Protein AF-A0A2T4YRT7-F1 (afdb_monomer_lite)

Structure (mmCIF, N/CA/C/O backbone):
data_AF-A0A2T4YRT7-F1
#
_entry.id   AF-A0A2T4YRT7-F1
#
loop_
_atom_site.group_PDB
_atom_site.id
_atom_site.type_symbol
_atom_site.label_atom_id
_atom_site.label_alt_id
_atom_site.label_comp_id
_atom_site.label_asym_id
_atom_site.label_entity_id
_atom_site.label_seq_id
_atom_site.pdbx_PDB_ins_code
_atom_site.Cartn_x
_atom_site.Cartn_y
_atom_site.Cartn_z
_atom_site.occupancy
_atom_site.B_iso_or_equiv
_atom_site.auth_seq_id
_atom_site.auth_comp_id
_atom_site.auth_asym_id
_atom_site.auth_atom_id
_atom_site.pdbx_PDB_model_num
ATOM 1 N N . MET A 1 1 ? -19.439 7.665 20.819 1.00 44.16 1 MET A N 1
ATOM 2 C CA . MET A 1 1 ? -18.857 8.219 19.574 1.00 44.16 1 MET A CA 1
ATOM 3 C C . MET A 1 1 ? -19.564 7.553 18.402 1.00 44.16 1 MET A C 1
ATOM 5 O O . MET A 1 1 ? -19.854 6.369 18.497 1.00 44.16 1 MET A O 1
ATOM 9 N N . ALA A 1 2 ? -19.994 8.344 17.419 1.00 42.53 2 ALA A N 1
ATOM 10 C CA . ALA A 1 2 ? -21.117 8.060 16.523 1.00 42.53 2 ALA A CA 1
ATOM 11 C C . ALA A 1 2 ? -21.044 6.717 15.767 1.00 42.53 2 ALA A C 1
ATOM 13 O O . ALA A 1 2 ? -19.995 6.316 15.272 1.00 42.53 2 ALA A O 1
ATOM 14 N N . ALA A 1 3 ? -22.204 6.069 15.621 1.00 51.78 3 ALA A N 1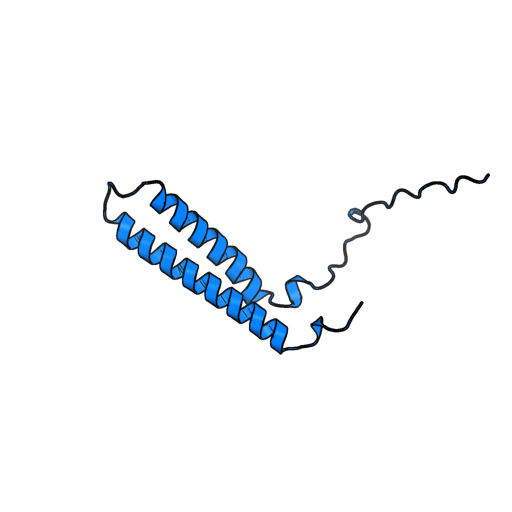
ATOM 15 C CA . ALA A 1 3 ? -22.435 4.786 14.949 1.00 51.78 3 ALA A CA 1
ATOM 16 C C . ALA A 1 3 ? -22.257 4.821 13.410 1.00 51.78 3 ALA A C 1
ATOM 18 O O . ALA A 1 3 ? -22.965 4.128 12.679 1.00 51.78 3 ALA A O 1
ATOM 19 N N . TRP A 1 4 ? -21.309 5.613 12.904 1.00 53.09 4 TRP A N 1
ATOM 20 C CA . TRP A 1 4 ? -20.976 5.722 11.477 1.00 53.09 4 TRP A CA 1
ATOM 21 C C . TRP A 1 4 ? -20.350 4.432 10.909 1.00 53.09 4 TRP A C 1
ATOM 23 O O . TRP A 1 4 ? -20.459 4.142 9.719 1.00 53.09 4 TRP A O 1
ATOM 33 N N . HIS A 1 5 ? -19.781 3.609 11.794 1.00 51.31 5 HIS A N 1
ATOM 34 C CA . HIS A 1 5 ? -19.138 2.325 11.513 1.00 51.31 5 HIS A CA 1
ATOM 35 C C . HIS A 1 5 ? -20.111 1.200 11.076 1.00 51.31 5 HIS A C 1
ATOM 37 O O . HIS A 1 5 ? -19.704 0.193 10.512 1.00 51.31 5 HIS A O 1
ATOM 43 N N . ARG A 1 6 ? -21.433 1.357 11.252 1.00 52.88 6 ARG A N 1
ATOM 44 C CA . ARG A 1 6 ? -22.404 0.274 10.975 1.00 52.88 6 ARG A CA 1
ATOM 45 C C . ARG A 1 6 ? -22.812 0.138 9.499 1.00 52.88 6 ARG A C 1
ATOM 47 O O . ARG A 1 6 ? -23.594 -0.746 9.147 1.00 52.88 6 ARG A O 1
ATOM 54 N N . SER A 1 7 ? -22.332 1.004 8.610 1.00 60.09 7 SER A N 1
ATOM 55 C CA . SER A 1 7 ? -22.741 0.946 7.207 1.00 60.09 7 SER A CA 1
ATOM 56 C C . SER A 1 7 ? -21.891 -0.076 6.445 1.00 60.09 7 SER A C 1
ATOM 58 O O . SER A 1 7 ? -20.733 0.162 6.124 1.00 60.09 7 SER A O 1
ATOM 60 N N . ARG A 1 8 ? -22.493 -1.214 6.073 1.00 62.12 8 ARG A N 1
ATOM 61 C CA . ARG A 1 8 ? -21.898 -2.211 5.151 1.00 62.12 8 ARG A CA 1
ATOM 62 C C . ARG A 1 8 ? -21.323 -1.586 3.865 1.00 62.12 8 ARG A C 1
ATOM 64 O O . ARG A 1 8 ? -20.457 -2.164 3.227 1.00 62.12 8 ARG A O 1
ATOM 71 N N . ARG A 1 9 ? -21.797 -0.389 3.498 1.00 65.56 9 ARG A N 1
ATOM 72 C CA . ARG A 1 9 ? -21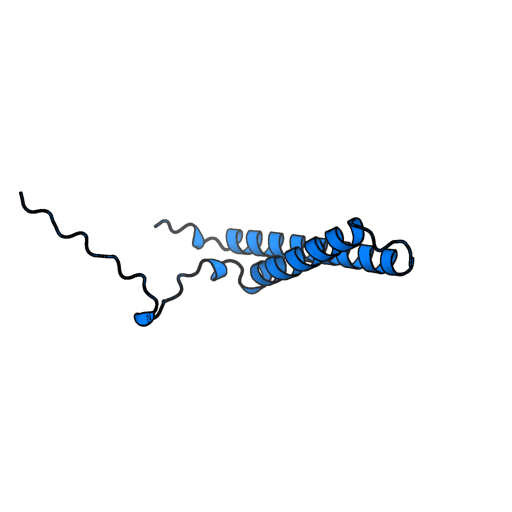.300 0.428 2.382 1.00 65.56 9 ARG A CA 1
ATOM 73 C C . ARG A 1 9 ? -19.897 0.994 2.626 1.00 65.56 9 ARG A C 1
ATOM 75 O O . ARG A 1 9 ? -19.114 1.033 1.686 1.00 65.56 9 ARG A O 1
ATOM 82 N N . ALA A 1 10 ? -19.570 1.399 3.855 1.00 67.25 10 ALA A N 1
ATOM 83 C CA . ALA A 1 10 ? -18.228 1.865 4.204 1.00 67.25 10 ALA A CA 1
ATOM 84 C C . ALA A 1 10 ? -17.206 0.718 4.157 1.00 67.25 10 ALA A C 1
ATOM 86 O O . ALA A 1 10 ? -16.105 0.911 3.651 1.00 67.25 10 ALA A O 1
ATOM 87 N N . ASP A 1 11 ? -17.593 -0.485 4.594 1.00 69.00 11 ASP A N 1
ATOM 88 C CA . ASP A 1 11 ? -16.763 -1.690 4.456 1.00 69.00 11 ASP A CA 1
ATOM 89 C C . ASP A 1 11 ? -16.529 -2.051 2.979 1.00 69.00 11 ASP A C 1
ATOM 91 O O . ASP A 1 11 ? -15.396 -2.284 2.562 1.00 69.00 11 ASP A O 1
ATOM 95 N N . LEU A 1 12 ? -17.580 -2.000 2.150 1.00 72.62 12 LEU A N 1
ATOM 96 C CA . LEU A 1 12 ? -17.466 -2.260 0.712 1.00 72.62 12 LEU A CA 1
ATOM 97 C C . LEU A 1 12 ? -16.576 -1.231 0.002 1.00 72.62 12 LEU A C 1
ATOM 99 O O . LEU A 1 12 ? -15.773 -1.603 -0.850 1.00 72.62 12 LEU A O 1
ATOM 103 N N . GLY A 1 13 ? -16.691 0.048 0.372 1.00 78.56 13 GLY A N 1
ATOM 104 C CA . GLY A 1 13 ? -15.828 1.112 -0.138 1.00 78.56 13 GLY A CA 1
ATOM 105 C C . GLY A 1 13 ? -14.363 0.888 0.234 1.00 78.56 13 GLY A C 1
ATOM 106 O O . GLY A 1 13 ? -13.492 0.997 -0.625 1.00 78.56 13 GLY A O 1
ATOM 107 N N . LEU A 1 14 ? -14.087 0.497 1.482 1.00 77.25 14 LEU A N 1
ATOM 108 C CA . LEU A 1 14 ? -12.723 0.239 1.943 1.00 77.25 14 LEU A CA 1
ATOM 109 C C . LEU A 1 14 ? -12.095 -0.965 1.229 1.00 77.25 14 LEU A C 1
ATOM 111 O O . LEU A 1 14 ? -10.954 -0.888 0.772 1.00 77.25 14 LEU A O 1
ATOM 115 N N . ARG A 1 15 ? -12.863 -2.046 1.053 1.00 79.88 15 ARG A N 1
ATOM 116 C CA . ARG A 1 15 ? -12.431 -3.229 0.294 1.00 79.88 15 ARG A CA 1
ATOM 117 C C . ARG A 1 15 ? -12.231 -2.918 -1.188 1.00 79.88 15 ARG A C 1
ATOM 119 O O . ARG A 1 15 ? -11.270 -3.402 -1.776 1.00 79.88 15 ARG A O 1
ATOM 126 N N . ALA A 1 16 ? -13.094 -2.096 -1.790 1.00 82.38 16 ALA A N 1
ATOM 127 C CA . ALA A 1 16 ? -12.954 -1.665 -3.181 1.00 82.38 16 ALA A CA 1
ATOM 128 C C . ALA A 1 16 ? -11.684 -0.826 -3.395 1.00 82.38 16 ALA A C 1
ATOM 130 O O . ALA A 1 16 ? -10.961 -1.050 -4.364 1.00 82.38 16 ALA A O 1
ATOM 131 N N . VAL A 1 17 ? -11.369 0.086 -2.470 1.00 82.06 17 VAL A N 1
ATOM 132 C CA . VAL A 1 17 ? -10.113 0.853 -2.500 1.00 82.06 17 VAL A CA 1
ATOM 133 C C . VAL A 1 17 ? -8.905 -0.064 -2.298 1.00 82.06 17 VAL A C 1
ATOM 135 O O . VAL A 1 17 ? -7.923 0.062 -3.026 1.00 82.06 17 VAL A O 1
ATOM 138 N N . GLY A 1 18 ? -8.988 -1.029 -1.377 1.00 81.38 18 GLY A N 1
ATOM 139 C CA . GLY A 1 18 ? -7.944 -2.039 -1.188 1.00 81.38 18 GLY A CA 1
ATOM 140 C C . GLY A 1 18 ? -7.698 -2.880 -2.448 1.00 81.38 18 GLY A C 1
ATOM 141 O O . GLY A 1 18 ? -6.550 -3.072 -2.843 1.00 81.38 18 GLY A O 1
ATOM 142 N N . LEU A 1 19 ? -8.764 -3.311 -3.134 1.00 82.75 19 LEU A N 1
ATOM 143 C CA . LEU A 1 19 ? -8.681 -4.023 -4.415 1.00 82.75 19 LEU A CA 1
ATOM 144 C C . LEU A 1 19 ? -8.055 -3.158 -5.515 1.00 82.75 19 LEU A C 1
ATOM 146 O O . LEU A 1 19 ? -7.217 -3.651 -6.266 1.00 82.75 19 LEU A O 1
ATOM 150 N N . LEU A 1 20 ? -8.415 -1.873 -5.589 1.00 84.06 20 LEU A N 1
ATOM 151 C CA . LEU A 1 20 ? -7.796 -0.907 -6.502 1.00 84.06 20 LEU A CA 1
ATOM 152 C C . LEU A 1 20 ? -6.292 -0.751 -6.234 1.00 84.06 20 LEU A C 1
ATOM 154 O O . LEU A 1 20 ? -5.506 -0.761 -7.182 1.00 84.06 20 LEU A O 1
ATOM 158 N N . LEU A 1 21 ? -5.881 -0.672 -4.964 1.00 78.31 21 LEU A N 1
ATOM 159 C CA . LEU A 1 21 ? -4.466 -0.633 -4.578 1.00 78.31 21 LEU A CA 1
ATOM 160 C C . LEU A 1 21 ? -3.731 -1.918 -4.983 1.00 78.31 21 LEU A C 1
ATOM 162 O O . LEU A 1 21 ? -2.640 -1.843 -5.548 1.00 78.31 21 LEU A O 1
ATOM 166 N N . CYS A 1 22 ? -4.334 -3.088 -4.751 1.00 78.31 22 CYS A N 1
ATOM 167 C CA . CYS A 1 22 ? -3.774 -4.369 -5.183 1.00 78.31 22 CYS A CA 1
ATOM 168 C C . CYS A 1 22 ? -3.656 -4.458 -6.713 1.00 78.31 22 CYS A C 1
ATOM 170 O O . CYS A 1 22 ? -2.641 -4.932 -7.222 1.00 78.31 22 CYS A O 1
ATOM 172 N N . ALA A 1 23 ? -4.648 -3.964 -7.458 1.00 83.25 23 ALA A N 1
ATOM 173 C CA . ALA A 1 23 ? -4.602 -3.919 -8.918 1.00 83.25 23 ALA A CA 1
ATOM 174 C C . ALA A 1 23 ? -3.489 -2.985 -9.422 1.00 83.25 23 ALA A C 1
ATOM 176 O O . ALA A 1 23 ? -2.728 -3.358 -10.314 1.00 83.25 23 ALA A O 1
ATOM 177 N N . MET A 1 24 ? -3.333 -1.802 -8.817 1.00 79.19 24 MET A N 1
ATOM 178 C CA . MET A 1 24 ? -2.219 -0.898 -9.125 1.00 79.19 24 MET A CA 1
ATOM 179 C C . MET A 1 24 ? -0.861 -1.529 -8.807 1.00 79.19 24 MET A C 1
ATOM 181 O O . MET A 1 24 ? 0.059 -1.423 -9.619 1.00 79.19 24 MET A O 1
ATOM 185 N N . ALA A 1 25 ? -0.738 -2.227 -7.676 1.00 79.56 25 ALA A N 1
ATOM 186 C CA . ALA A 1 25 ? 0.474 -2.956 -7.322 1.00 79.56 25 ALA A CA 1
ATOM 187 C C . ALA A 1 25 ? 0.797 -4.058 -8.340 1.00 79.56 25 ALA A C 1
ATOM 189 O O . ALA A 1 25 ? 1.939 -4.164 -8.784 1.00 79.56 25 ALA A O 1
ATOM 190 N N . TYR A 1 26 ? -0.206 -4.826 -8.770 1.00 80.44 26 TYR A N 1
ATOM 191 C CA . TYR A 1 26 ? -0.046 -5.841 -9.809 1.00 80.44 26 TYR A CA 1
ATOM 192 C C . TYR A 1 26 ? 0.451 -5.233 -11.127 1.00 80.44 26 TYR A C 1
ATOM 194 O O . TYR A 1 26 ? 1.409 -5.735 -11.711 1.00 80.44 26 TYR A O 1
ATOM 202 N N . ILE A 1 27 ? -0.131 -4.111 -11.562 1.00 82.69 27 ILE A N 1
ATOM 203 C CA . ILE A 1 27 ? 0.306 -3.397 -12.773 1.00 82.69 27 ILE A CA 1
ATOM 204 C C . ILE A 1 27 ? 1.745 -2.882 -12.619 1.00 82.69 27 ILE A C 1
ATOM 206 O O . ILE A 1 27 ? 2.529 -2.960 -13.568 1.00 82.69 27 ILE A O 1
ATOM 210 N N . ALA A 1 28 ? 2.116 -2.377 -11.439 1.00 77.12 28 ALA A N 1
ATOM 211 C CA . ALA A 1 28 ? 3.471 -1.906 -11.165 1.00 77.12 28 ALA A CA 1
ATOM 212 C C . ALA A 1 28 ? 4.497 -3.048 -11.236 1.00 77.12 28 ALA A C 1
ATOM 214 O O . ALA A 1 28 ? 5.532 -2.896 -11.885 1.00 77.12 28 ALA A O 1
ATOM 215 N N . VAL A 1 29 ? 4.185 -4.207 -10.646 1.00 78.44 29 VAL A N 1
ATOM 216 C CA . VAL A 1 29 ? 5.029 -5.412 -10.709 1.00 78.44 29 VAL A CA 1
ATOM 217 C C . VAL A 1 29 ? 5.101 -5.962 -12.132 1.00 78.44 29 VAL A C 1
ATOM 219 O O . VAL A 1 29 ? 6.183 -6.323 -12.583 1.00 78.44 29 VAL A O 1
ATOM 222 N N . TRP A 1 30 ? 3.990 -5.965 -12.870 1.00 82.25 30 TRP A N 1
ATOM 223 C CA . TRP A 1 30 ? 3.957 -6.369 -14.277 1.00 82.25 30 TRP A CA 1
ATOM 224 C C . TRP A 1 30 ? 4.819 -5.463 -15.166 1.00 82.25 30 TRP A C 1
ATOM 226 O O . TRP A 1 30 ? 5.547 -5.927 -16.041 1.00 82.25 30 TRP A O 1
ATOM 236 N N . ARG A 1 31 ? 4.784 -4.144 -14.938 1.00 77.94 31 ARG A N 1
ATOM 237 C CA . ARG A 1 31 ? 5.683 -3.219 -15.641 1.00 77.94 31 ARG A CA 1
ATOM 238 C C . ARG A 1 31 ? 7.135 -3.419 -15.231 1.00 77.94 31 ARG A C 1
ATOM 240 O O . ARG A 1 31 ? 8.008 -3.355 -16.092 1.00 77.94 31 ARG A O 1
ATOM 247 N N . LEU A 1 32 ? 7.393 -3.672 -13.951 1.00 73.56 32 LEU A N 1
ATOM 248 C CA . LEU A 1 32 ? 8.734 -3.956 -13.455 1.00 73.56 32 LEU A CA 1
ATOM 249 C C . LEU A 1 32 ? 9.299 -5.239 -14.078 1.00 73.56 32 LEU A C 1
ATOM 251 O O . LEU A 1 32 ? 10.447 -5.227 -14.506 1.00 73.56 32 LEU A O 1
ATOM 255 N N . SER A 1 33 ? 8.513 -6.313 -14.189 1.00 74.25 33 SER A N 1
ATOM 256 C CA . SER A 1 33 ? 8.955 -7.561 -14.826 1.00 74.25 33 SER A CA 1
ATOM 257 C C . SER A 1 33 ? 9.214 -7.385 -16.324 1.00 74.25 33 SER A C 1
ATOM 259 O O . SER A 1 33 ? 10.191 -7.926 -16.837 1.00 74.25 33 SER A O 1
ATOM 261 N N . ALA A 1 34 ? 8.416 -6.561 -17.010 1.00 75.94 34 ALA A N 1
ATOM 262 C CA . ALA A 1 34 ? 8.677 -6.183 -18.398 1.00 75.94 34 ALA A CA 1
ATOM 263 C C . ALA A 1 34 ? 9.975 -5.362 -18.556 1.00 75.94 34 ALA A C 1
ATOM 265 O O . ALA A 1 34 ? 10.705 -5.544 -19.528 1.00 75.94 34 ALA A O 1
ATOM 266 N N . LEU A 1 35 ? 10.288 -4.482 -17.597 1.00 68.31 35 LEU A N 1
ATOM 267 C CA . LEU A 1 35 ? 11.531 -3.696 -17.561 1.00 68.31 35 LEU A CA 1
ATOM 268 C C . LEU A 1 35 ? 12.756 -4.536 -17.167 1.00 68.31 35 LEU A C 1
ATOM 270 O O . LEU A 1 35 ? 13.841 -4.301 -17.689 1.00 68.31 35 LEU A O 1
ATOM 274 N N . ALA A 1 36 ? 12.591 -5.530 -16.290 1.00 62.69 36 ALA A N 1
ATOM 275 C CA . ALA A 1 36 ? 13.667 -6.391 -15.793 1.00 62.69 36 ALA A CA 1
ATOM 276 C C . ALA A 1 36 ? 14.307 -7.276 -16.880 1.00 62.69 36 ALA A C 1
ATOM 278 O O . ALA A 1 36 ? 15.429 -7.743 -16.704 1.00 62.69 36 ALA A O 1
ATOM 279 N N . LEU A 1 37 ? 13.632 -7.465 -18.020 1.00 61.03 37 LEU A N 1
ATOM 280 C CA . LEU A 1 37 ? 14.196 -8.111 -19.212 1.00 61.03 37 LEU A CA 1
ATOM 281 C C . LEU A 1 37 ? 15.291 -7.267 -19.888 1.00 61.03 37 LEU A C 1
ATOM 283 O O . LEU A 1 37 ? 16.039 -7.789 -20.713 1.00 61.03 37 LEU A O 1
ATOM 287 N N . SER A 1 38 ? 15.407 -5.980 -19.544 1.00 60.75 38 SER A N 1
ATOM 288 C CA . SER A 1 38 ? 16.453 -5.096 -20.050 1.00 60.75 38 SER A CA 1
ATOM 289 C C . SER A 1 38 ? 17.495 -4.817 -18.953 1.00 60.75 38 SER A C 1
ATOM 291 O O . SER A 1 38 ? 17.201 -4.104 -17.989 1.00 60.75 38 SER A O 1
ATOM 293 N N . PRO A 1 39 ? 18.735 -5.332 -19.071 1.00 58.62 39 PRO A N 1
ATOM 294 C CA . PRO A 1 39 ? 19.752 -5.267 -18.014 1.00 58.62 39 PRO A CA 1
ATOM 295 C C . PRO A 1 39 ? 20.242 -3.845 -17.679 1.00 58.62 39 PRO A C 1
ATOM 297 O O . PRO A 1 39 ? 20.953 -3.657 -16.698 1.00 58.62 39 PRO A O 1
ATOM 300 N N . HIS A 1 40 ? 19.846 -2.832 -18.457 1.00 59.47 40 HIS A N 1
ATOM 301 C CA . HIS A 1 40 ? 20.157 -1.415 -18.223 1.00 59.47 40 HIS A CA 1
ATOM 302 C C . HIS A 1 40 ? 18.995 -0.614 -17.601 1.00 59.47 40 HIS A C 1
ATOM 304 O O . HIS A 1 40 ? 19.138 0.579 -17.341 1.00 59.47 40 HIS A O 1
ATOM 310 N N . ALA A 1 41 ? 17.838 -1.241 -17.359 1.00 58.59 41 ALA A N 1
ATOM 311 C CA . ALA A 1 41 ? 16.632 -0.564 -16.874 1.00 58.59 41 ALA A CA 1
ATOM 312 C C . ALA A 1 41 ? 16.523 -0.483 -15.338 1.00 58.59 41 ALA A C 1
ATOM 314 O O . ALA A 1 41 ? 15.545 0.062 -14.818 1.00 58.59 41 ALA A O 1
ATOM 315 N N . ALA A 1 42 ? 17.521 -0.984 -14.603 1.00 62.06 42 ALA A N 1
ATOM 316 C CA . ALA A 1 42 ? 17.616 -0.888 -13.146 1.00 62.06 42 ALA A CA 1
ATOM 317 C C . ALA A 1 42 ? 17.981 0.544 -12.694 1.00 62.06 42 ALA A C 1
ATOM 319 O O . ALA A 1 42 ? 19.036 0.793 -12.118 1.00 62.06 42 ALA A O 1
ATOM 320 N N . GLY A 1 43 ? 17.114 1.508 -13.003 1.00 71.88 43 GLY A N 1
ATOM 321 C CA . GLY A 1 43 ? 17.212 2.901 -12.567 1.00 71.88 43 GLY A CA 1
ATOM 322 C C . GLY A 1 43 ? 16.236 3.233 -11.434 1.00 71.88 43 GLY A C 1
ATOM 323 O O . GLY A 1 43 ? 15.480 2.381 -10.966 1.00 71.88 43 GLY A O 1
ATOM 324 N N . ALA A 1 44 ? 16.188 4.506 -11.030 1.00 77.00 44 ALA A N 1
ATOM 325 C CA . ALA A 1 44 ? 15.274 5.013 -9.993 1.00 77.00 44 ALA A CA 1
ATOM 326 C C . A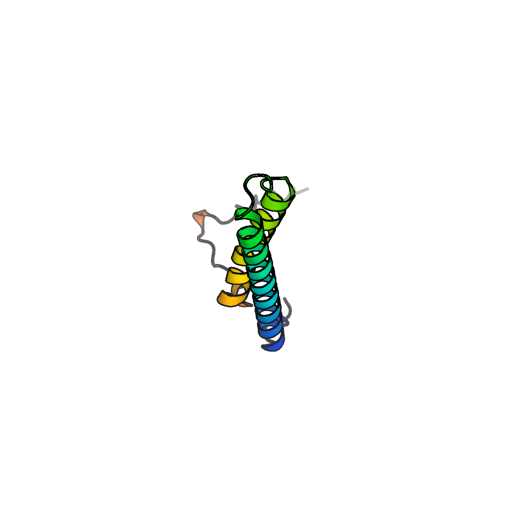LA A 1 44 ? 13.795 4.630 -10.225 1.00 77.00 44 ALA A C 1
ATOM 328 O O . ALA A 1 44 ? 13.038 4.439 -9.276 1.00 77.00 44 ALA A O 1
ATOM 329 N N . LEU A 1 45 ? 13.395 4.455 -11.489 1.00 76.25 45 LEU A N 1
ATOM 330 C CA . LEU A 1 45 ? 12.051 4.037 -11.883 1.00 76.25 45 LEU A CA 1
ATOM 331 C C . LEU A 1 45 ? 11.723 2.594 -11.456 1.00 76.25 45 LEU A C 1
ATOM 333 O O . LEU A 1 45 ? 10.597 2.328 -11.039 1.00 76.25 45 LEU A O 1
ATOM 337 N N . ALA A 1 46 ? 12.697 1.680 -11.488 1.00 75.38 46 ALA A N 1
ATOM 338 C CA . ALA A 1 46 ? 12.522 0.307 -11.014 1.00 75.38 46 ALA A CA 1
ATOM 339 C C . ALA A 1 46 ? 12.296 0.267 -9.493 1.00 75.38 46 ALA A C 1
ATOM 341 O O . ALA A 1 46 ? 11.386 -0.410 -9.016 1.00 75.38 46 ALA A O 1
ATOM 342 N N . PHE A 1 47 ? 13.059 1.064 -8.736 1.00 78.44 47 PHE A N 1
ATOM 343 C CA . PHE A 1 47 ? 12.865 1.209 -7.291 1.00 78.44 47 PHE A CA 1
ATOM 344 C C . PHE A 1 47 ? 11.525 1.862 -6.942 1.00 78.44 47 PHE A C 1
ATOM 346 O O . PHE A 1 47 ? 10.848 1.401 -6.025 1.00 78.44 47 PHE A O 1
ATOM 353 N N . ALA A 1 48 ? 11.102 2.886 -7.690 1.00 80.19 48 ALA A N 1
ATOM 354 C CA . ALA A 1 48 ? 9.796 3.513 -7.496 1.00 80.19 48 ALA A CA 1
ATOM 355 C C . ALA A 1 48 ? 8.646 2.522 -7.745 1.00 80.19 48 ALA A C 1
ATOM 357 O O . ALA A 1 48 ? 7.734 2.422 -6.926 1.00 80.19 48 ALA A O 1
ATOM 358 N N . LEU A 1 49 ? 8.711 1.737 -8.827 1.00 79.56 49 LEU A N 1
ATOM 359 C CA . LEU A 1 49 ? 7.722 0.694 -9.121 1.00 79.56 49 LEU A CA 1
ATOM 360 C C . LEU A 1 49 ? 7.703 -0.404 -8.052 1.00 79.56 49 LEU A C 1
ATOM 362 O O . LEU A 1 49 ? 6.623 -0.827 -7.645 1.00 79.56 49 LEU A O 1
ATOM 366 N N . ALA A 1 50 ? 8.870 -0.833 -7.566 1.00 79.94 50 ALA A N 1
ATOM 367 C CA . ALA A 1 50 ? 8.965 -1.816 -6.491 1.00 79.94 50 ALA A CA 1
ATOM 368 C C . ALA A 1 50 ? 8.365 -1.288 -5.178 1.00 79.94 50 ALA A C 1
ATOM 370 O O . ALA A 1 50 ? 7.595 -1.995 -4.530 1.00 79.94 50 ALA A O 1
ATOM 371 N N . ALA A 1 51 ? 8.651 -0.035 -4.810 1.00 82.56 51 ALA A N 1
ATOM 372 C CA . ALA A 1 51 ? 8.085 0.597 -3.620 1.00 82.56 51 ALA A CA 1
ATOM 373 C C . ALA A 1 51 ? 6.559 0.739 -3.723 1.00 82.56 51 ALA A C 1
ATOM 375 O O . ALA A 1 51 ? 5.848 0.389 -2.783 1.00 82.56 51 ALA A O 1
ATOM 376 N N . ILE A 1 52 ? 6.046 1.187 -4.873 1.00 81.25 52 ILE A N 1
ATOM 377 C CA . ILE A 1 52 ? 4.601 1.300 -5.126 1.00 81.25 52 ILE A CA 1
ATOM 378 C C . ILE A 1 52 ? 3.938 -0.080 -5.098 1.00 81.25 52 ILE A C 1
ATOM 380 O O . ILE A 1 52 ? 2.891 -0.239 -4.474 1.00 81.25 52 ILE A O 1
ATOM 384 N N . GLY A 1 53 ? 4.555 -1.085 -5.723 1.00 80.69 53 GLY A N 1
ATOM 385 C CA . GLY A 1 53 ? 4.080 -2.466 -5.696 1.00 80.69 53 GLY A CA 1
ATOM 386 C C . GLY A 1 53 ? 4.017 -3.023 -4.276 1.00 80.69 53 GLY A C 1
ATOM 387 O O . GLY A 1 53 ? 2.993 -3.565 -3.871 1.00 80.69 53 GLY A O 1
ATOM 388 N N . PHE A 1 54 ? 5.074 -2.831 -3.488 1.00 80.62 54 PHE A N 1
ATOM 389 C CA . PHE A 1 54 ? 5.146 -3.305 -2.108 1.00 80.62 54 PHE A CA 1
ATOM 390 C C . PHE A 1 54 ? 4.133 -2.605 -1.194 1.00 80.62 54 PHE A C 1
ATOM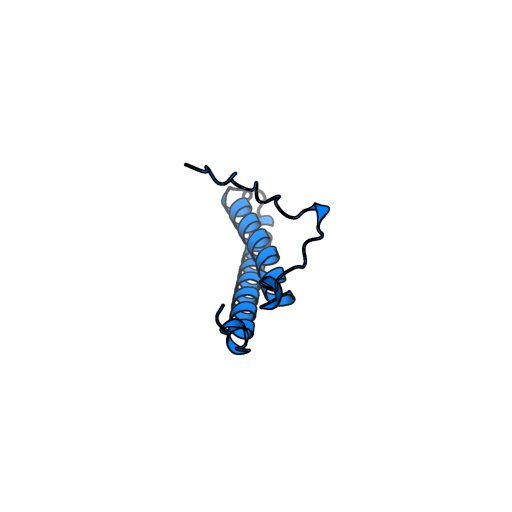 392 O O . PHE A 1 54 ? 3.366 -3.268 -0.494 1.00 80.62 54 PHE A O 1
ATOM 399 N N . LEU A 1 55 ? 4.096 -1.270 -1.220 1.00 83.56 55 LEU A N 1
ATOM 400 C CA . LEU A 1 55 ? 3.167 -0.481 -0.410 1.00 83.56 55 LEU A CA 1
ATOM 401 C C . LEU A 1 55 ? 1.716 -0.766 -0.807 1.00 83.56 55 LEU A C 1
ATOM 403 O O . LEU A 1 55 ? 0.874 -0.974 0.065 1.00 83.56 55 LEU A O 1
ATOM 407 N N . GLY A 1 56 ? 1.443 -0.836 -2.112 1.00 80.56 56 GLY A N 1
ATOM 408 C CA . GLY A 1 56 ? 0.127 -1.141 -2.662 1.00 80.56 56 GLY A CA 1
ATOM 409 C C . GLY A 1 56 ? -0.354 -2.542 -2.292 1.00 80.56 56 GLY A C 1
ATOM 410 O O . GLY A 1 56 ? -1.476 -2.695 -1.817 1.00 80.56 56 GLY A O 1
ATOM 411 N N . ALA A 1 57 ? 0.504 -3.555 -2.431 1.00 79.06 57 ALA A N 1
ATOM 412 C CA . ALA A 1 57 ? 0.170 -4.930 -2.074 1.00 79.06 57 ALA A CA 1
ATOM 413 C C . ALA A 1 57 ? -0.015 -5.100 -0.560 1.00 79.06 57 ALA A C 1
ATOM 415 O O . ALA A 1 57 ? -0.952 -5.773 -0.139 1.00 79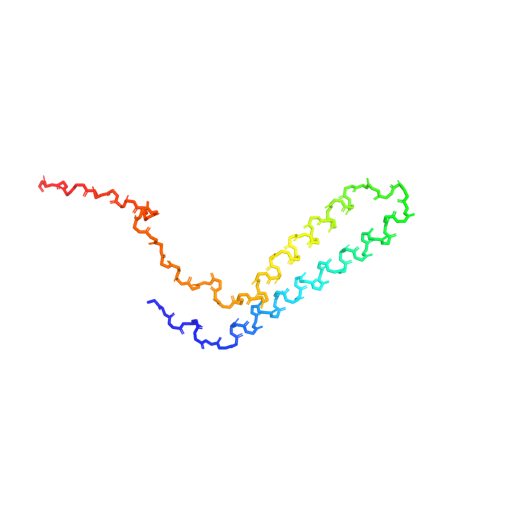.06 57 ALA A O 1
ATOM 416 N N . SER A 1 58 ? 0.832 -4.477 0.262 1.00 82.19 58 SER A N 1
ATOM 417 C CA . SER A 1 58 ? 0.758 -4.589 1.722 1.00 82.19 58 SER A CA 1
ATOM 418 C C . SER A 1 58 ? -0.475 -3.874 2.284 1.00 82.19 58 SER A C 1
ATOM 420 O O . SER A 1 58 ? -1.341 -4.508 2.894 1.00 82.19 58 SER A O 1
ATOM 422 N N . ALA A 1 59 ? -0.618 -2.572 2.008 1.00 79.81 59 ALA A N 1
ATOM 423 C CA . ALA A 1 59 ? -1.758 -1.789 2.484 1.00 79.81 59 ALA A CA 1
ATOM 424 C C . ALA A 1 59 ? -3.077 -2.267 1.857 1.00 79.81 59 ALA A C 1
ATOM 426 O O . ALA A 1 59 ? -4.085 -2.383 2.557 1.00 79.81 59 ALA A O 1
ATOM 427 N N . GLY A 1 60 ? -3.061 -2.607 0.564 1.00 80.12 60 GLY A N 1
ATOM 428 C CA . GLY A 1 60 ? -4.210 -3.164 -0.144 1.00 80.12 60 GLY A CA 1
ATOM 429 C C . GLY A 1 60 ? -4.664 -4.496 0.449 1.00 80.12 60 GLY A C 1
ATOM 430 O O . GLY A 1 60 ? -5.846 -4.645 0.745 1.00 80.12 60 GLY A O 1
ATOM 431 N N . SER A 1 61 ? -3.745 -5.429 0.726 1.00 77.50 61 SER A N 1
ATOM 432 C CA . SER A 1 61 ? -4.094 -6.721 1.342 1.00 77.50 61 SER A CA 1
ATOM 433 C C . SER A 1 61 ? -4.720 -6.543 2.720 1.00 77.50 61 SER A C 1
ATOM 435 O O . SER A 1 61 ? -5.736 -7.170 3.015 1.00 77.50 61 SER A O 1
ATOM 437 N N . VAL A 1 62 ? -4.169 -5.651 3.549 1.00 81.19 62 VAL A N 1
ATOM 438 C CA . VAL A 1 62 ? -4.735 -5.345 4.870 1.00 81.19 62 VAL A CA 1
ATOM 439 C C . VAL A 1 62 ? -6.130 -4.720 4.740 1.00 81.19 62 VAL A C 1
ATOM 441 O O . VAL A 1 62 ? -7.053 -5.173 5.415 1.00 81.19 62 VAL A O 1
ATOM 444 N N . MET A 1 63 ? -6.334 -3.749 3.840 1.00 77.81 63 MET A N 1
ATOM 445 C CA . MET A 1 63 ? -7.659 -3.150 3.598 1.00 77.81 63 MET A CA 1
ATOM 446 C C . MET A 1 63 ? -8.675 -4.144 3.027 1.00 77.81 63 MET A C 1
ATOM 448 O O . MET A 1 63 ? -9.853 -4.056 3.362 1.00 77.81 63 MET A O 1
ATOM 452 N N . VAL A 1 64 ? -8.256 -5.091 2.184 1.00 76.50 64 VAL A N 1
ATOM 453 C CA . VAL A 1 64 ? -9.150 -6.119 1.626 1.00 76.50 64 VAL A CA 1
ATOM 454 C C . VAL A 1 64 ? -9.527 -7.164 2.676 1.00 76.50 64 VAL A C 1
ATOM 456 O O . VAL A 1 64 ? -10.696 -7.543 2.754 1.00 76.50 64 VAL A O 1
ATOM 459 N N . LEU A 1 65 ? -8.561 -7.629 3.475 1.00 76.00 65 LEU A N 1
ATOM 460 C CA . LEU A 1 65 ? -8.764 -8.712 4.442 1.00 76.00 65 LEU A CA 1
ATOM 461 C C . LEU A 1 65 ? -9.458 -8.241 5.720 1.00 76.00 65 LEU A C 1
ATOM 463 O O . LEU A 1 65 ? -10.421 -8.870 6.156 1.00 76.00 65 LEU A O 1
ATOM 467 N N . LEU A 1 66 ? -8.978 -7.152 6.327 1.00 73.50 66 LEU A N 1
ATOM 468 C CA . LEU A 1 66 ? -9.564 -6.620 7.559 1.00 73.50 66 LEU A CA 1
ATOM 469 C C . LEU A 1 66 ? -10.769 -5.728 7.268 1.00 73.50 66 LEU A C 1
ATOM 471 O O . LEU A 1 66 ? -11.717 -5.720 8.052 1.00 73.50 66 LEU A O 1
ATOM 475 N N . GLY A 1 67 ? -10.754 -4.988 6.155 1.00 73.00 67 GLY A N 1
ATOM 476 C CA . GLY A 1 67 ? -11.807 -4.030 5.842 1.00 73.00 67 GLY A CA 1
ATOM 477 C C . GLY A 1 67 ? -12.069 -3.113 7.032 1.00 73.00 67 GLY A C 1
ATOM 478 O O . GLY A 1 67 ? -11.160 -2.507 7.605 1.00 73.00 67 GLY A O 1
ATOM 479 N N . HIS A 1 68 ? -13.327 -3.054 7.437 1.00 67.81 68 HIS A N 1
ATOM 480 C CA . HIS A 1 68 ? -13.774 -2.246 8.556 1.00 67.81 68 HIS A CA 1
ATOM 481 C C . HIS A 1 68 ? -13.174 -2.628 9.923 1.00 67.81 68 HIS A C 1
ATOM 483 O O . HIS A 1 68 ? -13.029 -1.760 10.785 1.00 67.81 68 HIS A O 1
ATOM 489 N N . HIS A 1 69 ? -12.769 -3.889 10.102 1.00 67.50 69 HIS A N 1
ATOM 490 C CA . HIS A 1 69 ? -12.188 -4.386 11.354 1.00 67.50 69 HIS A CA 1
ATOM 491 C C . HIS A 1 69 ? -10.801 -3.802 11.651 1.00 67.50 69 HIS A C 1
ATOM 493 O O . HIS A 1 69 ? -10.304 -3.942 12.763 1.00 67.50 69 HIS A O 1
ATOM 499 N N . LEU A 1 70 ? -10.181 -3.093 10.697 1.00 64.19 70 LEU A N 1
ATOM 500 C CA . LEU A 1 70 ? -8.949 -2.335 10.944 1.00 64.19 70 LEU A CA 1
ATOM 501 C C . LEU A 1 70 ? -9.119 -1.279 12.045 1.00 64.19 70 LEU A C 1
ATOM 503 O O . LEU A 1 70 ? -8.167 -0.953 12.749 1.00 64.19 70 LEU A O 1
ATOM 507 N N . PHE A 1 71 ? -10.333 -0.751 12.187 1.00 68.19 71 PHE A N 1
ATOM 508 C CA . PHE A 1 71 ? -10.660 0.276 13.168 1.00 68.19 71 PHE A CA 1
ATOM 509 C C . PHE A 1 71 ? -11.354 -0.290 14.409 1.00 68.19 71 PHE A C 1
ATOM 511 O O . PHE A 1 71 ? -11.810 0.487 15.251 1.00 68.19 71 PHE A O 1
ATOM 518 N N . ASP A 1 72 ? -11.451 -1.617 14.531 1.00 69.94 72 ASP A N 1
ATOM 519 C CA . ASP A 1 72 ? -12.011 -2.221 15.731 1.00 69.94 72 ASP A CA 1
ATOM 520 C C . ASP A 1 72 ? -11.116 -1.915 16.928 1.00 69.94 72 ASP A C 1
ATOM 522 O O . ASP A 1 72 ? -9.884 -1.983 16.879 1.00 69.94 72 ASP A O 1
ATOM 526 N N . SER A 1 73 ? -11.757 -1.564 18.041 1.00 68.12 73 SER A N 1
ATOM 527 C CA . SER A 1 73 ? -11.052 -1.296 19.282 1.00 68.12 73 SER A CA 1
ATOM 528 C C . SER A 1 73 ? -10.376 -2.575 19.764 1.00 68.12 73 SER A C 1
ATOM 530 O O . SER A 1 73 ? -11.038 -3.515 20.208 1.00 68.12 73 SER A O 1
ATOM 532 N N . ILE A 1 74 ? -9.051 -2.598 19.719 1.00 74.06 74 ILE A N 1
ATOM 533 C CA . ILE A 1 74 ? -8.272 -3.674 20.317 1.00 74.06 74 ILE A CA 1
ATOM 534 C C . ILE A 1 74 ? -8.208 -3.494 21.835 1.00 74.06 74 ILE A C 1
ATOM 536 O O . ILE A 1 74 ? -7.844 -2.435 22.352 1.00 74.06 74 ILE A O 1
ATOM 540 N N . VAL A 1 75 ? -8.549 -4.551 22.573 1.00 76.00 75 VAL A N 1
ATOM 541 C CA . VAL A 1 75 ? -8.368 -4.581 24.026 1.00 76.00 75 VAL A CA 1
ATOM 542 C C . VAL A 1 75 ? -6.877 -4.730 24.314 1.00 76.00 75 VAL A C 1
ATOM 544 O O . VAL A 1 75 ? -6.306 -5.815 24.229 1.00 76.00 75 VAL A O 1
ATOM 547 N N . VAL A 1 76 ? -6.228 -3.615 24.643 1.00 78.75 76 VAL A N 1
ATOM 548 C CA . VAL A 1 76 ? -4.820 -3.609 25.047 1.00 78.75 76 VAL A CA 1
ATOM 549 C C . VAL A 1 76 ? -4.715 -4.111 26.488 1.00 78.75 76 VAL A C 1
ATOM 551 O O . VAL A 1 76 ? -5.350 -3.557 27.389 1.00 78.75 76 VAL A O 1
ATOM 554 N N . SER A 1 77 ? -3.900 -5.149 26.706 1.00 77.75 77 SER A N 1
ATOM 555 C CA . SER A 1 77 ? -3.600 -5.689 28.039 1.00 77.75 77 SER A CA 1
ATOM 556 C C . SER A 1 77 ? -3.057 -4.602 28.968 1.00 77.75 77 SER A C 1
ATOM 558 O O . SER A 1 77 ? -2.247 -3.785 28.525 1.00 77.75 77 SER A O 1
ATOM 560 N N . GLU A 1 78 ? -3.404 -4.657 30.255 1.00 78.62 78 GLU A N 1
ATOM 561 C CA . GLU A 1 78 ? -3.059 -3.634 31.260 1.00 78.62 78 GLU A CA 1
ATOM 562 C C . GLU A 1 78 ? -1.570 -3.238 31.269 1.00 78.62 78 GLU A C 1
ATOM 564 O O . GLU A 1 78 ? -1.242 -2.071 31.460 1.00 78.62 78 GLU A O 1
ATOM 569 N N . ARG A 1 79 ? -0.655 -4.172 30.963 1.00 81.12 79 ARG A N 1
ATOM 570 C CA . ARG A 1 79 ? 0.800 -3.917 30.902 1.00 81.12 79 ARG A CA 1
ATOM 571 C C . ARG A 1 79 ? 1.227 -2.872 29.859 1.00 81.12 79 ARG A C 1
ATOM 573 O O . ARG A 1 79 ? 2.264 -2.243 30.033 1.00 81.12 79 ARG A O 1
ATOM 580 N N . TRP A 1 80 ? 0.463 -2.721 28.777 1.00 83.00 80 TRP A N 1
ATOM 581 C CA . TRP A 1 80 ? 0.784 -1.850 27.638 1.00 83.00 80 TRP A CA 1
ATOM 582 C C . TRP A 1 80 ? -0.086 -0.593 27.595 1.00 83.00 80 TRP A C 1
ATOM 584 O O . TRP A 1 80 ? 0.075 0.231 26.695 1.00 83.00 80 TRP A O 1
ATOM 594 N N . ARG A 1 81 ? -1.022 -0.431 28.539 1.00 79.62 81 ARG A N 1
ATOM 595 C CA . ARG A 1 81 ? -1.819 0.791 28.598 1.00 79.62 81 ARG A CA 1
ATOM 596 C C . ARG A 1 81 ? -0.912 1.957 28.992 1.00 79.62 81 ARG A C 1
ATOM 598 O O . ARG A 1 81 ? -0.177 1.836 29.977 1.00 79.62 81 ARG A O 1
ATOM 605 N N . PRO A 1 82 ? -0.946 3.085 28.257 1.00 75.56 82 PRO A N 1
ATOM 606 C CA . PRO A 1 82 ? -0.243 4.286 28.671 1.00 75.56 82 PRO A CA 1
ATOM 607 C C . PRO A 1 82 ? -0.691 4.622 30.088 1.00 75.56 82 PRO A C 1
ATOM 609 O O . PRO A 1 82 ? -1.884 4.811 30.335 1.00 75.56 82 PRO A O 1
ATOM 612 N N . ARG A 1 83 ? 0.248 4.665 31.037 1.00 76.44 83 ARG A N 1
ATOM 613 C CA . ARG A 1 83 ? -0.060 5.194 32.364 1.00 76.44 83 ARG A CA 1
ATOM 614 C C . ARG A 1 83 ? -0.388 6.660 32.152 1.00 76.44 83 ARG A C 1
ATOM 616 O O . ARG A 1 83 ? 0.519 7.464 31.944 1.00 76.44 83 ARG A O 1
ATOM 623 N N . VAL A 1 84 ? -1.674 6.996 32.158 1.00 72.38 84 VAL A N 1
ATOM 624 C CA . VAL A 1 84 ? -2.107 8.384 32.273 1.00 72.38 84 VAL A CA 1
ATOM 625 C C . VAL A 1 84 ? -1.496 8.866 33.579 1.00 72.38 84 VAL A C 1
ATOM 627 O O . VAL A 1 84 ? -1.878 8.420 34.660 1.00 72.38 84 VAL A O 1
ATOM 630 N N . ARG A 1 85 ? -0.440 9.675 33.469 1.00 67.75 85 ARG A N 1
ATOM 631 C CA . ARG A 1 85 ? 0.207 10.285 34.622 1.00 67.75 85 ARG A CA 1
ATOM 632 C C . ARG A 1 85 ? -0.871 11.163 35.242 1.00 67.75 85 ARG A C 1
ATOM 634 O O . ARG A 1 85 ? -1.259 12.153 34.633 1.00 67.75 85 ARG A O 1
ATOM 641 N N . ALA A 1 86 ? -1.415 10.741 36.382 1.00 64.50 86 ALA A N 1
ATOM 642 C CA . ALA A 1 86 ? -2.372 11.540 37.124 1.00 64.50 86 ALA A CA 1
ATOM 643 C C . ALA A 1 86 ? -1.697 12.883 37.405 1.00 64.50 86 ALA A C 1
ATOM 645 O O . ALA A 1 86 ? -0.710 12.936 38.140 1.00 64.50 86 ALA A O 1
ATOM 646 N N . THR A 1 87 ? -2.159 13.944 36.745 1.00 70.38 87 THR A N 1
ATOM 647 C CA . THR A 1 87 ? -1.756 15.300 37.095 1.00 70.38 87 THR A CA 1
ATOM 648 C C . THR A 1 87 ? -2.251 15.506 38.523 1.00 70.38 87 THR A C 1
ATOM 650 O O . THR A 1 87 ? -3.463 15.411 38.737 1.00 70.38 87 THR A O 1
ATOM 653 N N . PRO A 1 88 ? -1.365 15.687 39.518 1.00 63.47 88 PRO A N 1
ATOM 654 C CA . PRO A 1 88 ? -1.812 15.932 40.876 1.00 63.47 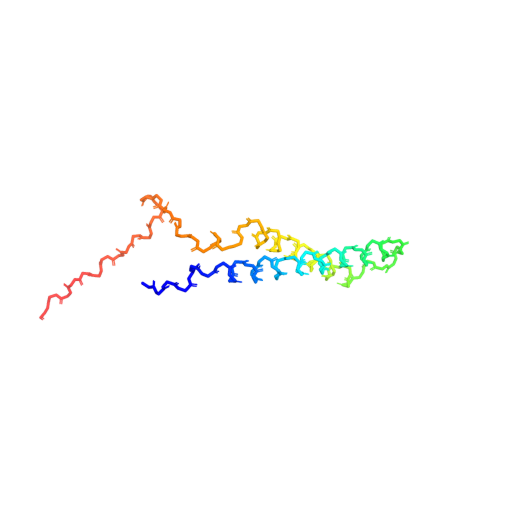88 PRO A CA 1
ATOM 655 C C . PRO A 1 88 ? -2.685 17.182 40.844 1.00 63.47 88 PRO A C 1
ATOM 657 O O . PRO A 1 88 ? -2.300 18.197 40.263 1.00 63.47 88 PRO A O 1
ATOM 660 N N . ALA A 1 89 ? -3.889 17.075 41.404 1.00 66.50 89 ALA A N 1
ATOM 661 C CA . ALA A 1 89 ? -4.745 18.225 41.604 1.00 66.50 89 ALA A CA 1
ATOM 662 C C . ALA A 1 89 ? -3.960 19.214 42.468 1.00 66.50 89 ALA A C 1
ATOM 664 O O . ALA A 1 89 ? -3.703 18.952 43.642 1.00 66.50 89 ALA A O 1
ATOM 665 N N . THR A 1 90 ? -3.517 20.313 41.861 1.00 71.12 90 THR A N 1
ATOM 666 C CA . THR A 1 90 ? -2.975 21.453 42.588 1.00 71.12 90 THR A CA 1
ATOM 667 C C . THR A 1 90 ? -4.126 22.033 43.395 1.00 71.12 90 THR A C 1
ATOM 669 O O . THR A 1 90 ? -4.922 22.817 42.886 1.00 71.12 90 THR A O 1
ATOM 672 N N . THR A 1 91 ? -4.253 21.589 44.640 1.00 68.75 91 THR A N 1
ATOM 673 C CA . THR A 1 91 ? -5.078 22.233 45.654 1.00 68.75 91 THR A CA 1
ATOM 674 C C . THR A 1 91 ? -4.480 23.610 45.913 1.00 68.75 91 THR A C 1
ATOM 676 O O . THR A 1 91 ? -3.375 23.717 46.453 1.00 68.75 91 THR A O 1
ATOM 679 N N . ARG A 1 92 ? -5.186 24.663 45.508 1.00 58.75 92 ARG A N 1
ATOM 680 C CA . ARG A 1 92 ? -4.974 26.008 46.030 1.00 58.75 92 ARG A CA 1
ATOM 681 C C . ARG A 1 92 ? -6.289 26.757 46.100 1.00 58.75 92 ARG A C 1
ATOM 683 O O . ARG A 1 92 ? -7.073 26.622 45.136 1.00 58.75 92 ARG A O 1
#

pLDDT: mean 72.7, std 9.38, range [42.53, 84.06]

Secondary structure (DSSP, 8-state):
--GGGG-HHHHHHHHHHHHHHHHHHHHHHHHHHHHHTSTT--SHHHHHHHHHHHHHHHHHHHHHHHGGGGGS-----GGGS-----------

Radius of gyration: 21.62 Å; chains: 1; bounding box: 43×35×66 Å

Sequence (92 aa):
MAAWHRSRRADLGLRAVGLLLCAMAYIAVWRLSALALSPHAAGALAFALAAIGFLGASAGSVMVLLGHHLFDSIVVSERWRPRVRATPATTR

Organism: NCBI:txid185951

Foldseek 3Di:
DDPPLPDPVQLVVLLVVLVVLQVLLVVLVVVLVVQVVPVPSPDPSNVVSNVSNVCSNVSSVCSNVCRSVVPPDDDDPPVPPPPPPPPPPPDD